Protein AF-A0A538TZ74-F1 (afdb_monomer_lite)

pLDDT: mean 84.63, std 17.2, range [42.12, 98.38]

Structure (mmCIF, N/CA/C/O backbone):
data_AF-A0A538TZ74-F1
#
_entry.id   AF-A0A538TZ74-F1
#
loop_
_atom_site.group_PDB
_atom_site.id
_atom_site.type_symbol
_atom_site.label_atom_id
_atom_site.label_alt_id
_atom_site.label_comp_id
_atom_site.label_asym_id
_atom_site.label_entity_id
_atom_site.label_seq_id
_atom_site.pdbx_PDB_ins_code
_atom_site.Cartn_x
_atom_site.Cartn_y
_atom_site.Cartn_z
_atom_site.occupancy
_atom_site.B_iso_or_equiv
_atom_site.auth_seq_id
_atom_site.auth_comp_id
_atom_site.auth_asym_id
_atom_site.auth_atom_id
_atom_site.pdbx_PDB_model_num
ATOM 1 N N . LEU A 1 1 ? -1.888 11.059 2.789 1.00 86.75 1 LEU A N 1
ATOM 2 C CA . LEU A 1 1 ? -0.869 10.664 3.789 1.00 86.75 1 LEU A CA 1
ATOM 3 C C . 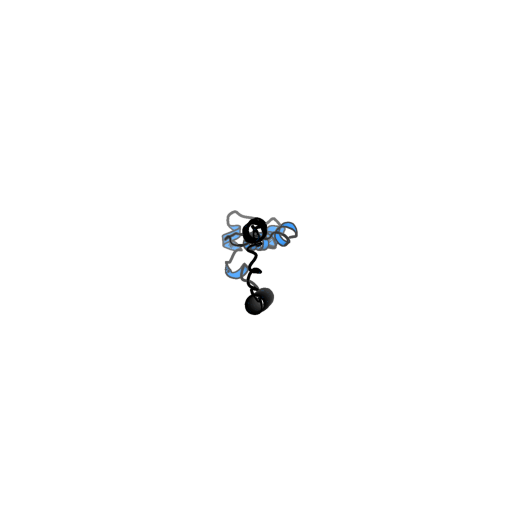LEU A 1 1 ? 0.509 11.032 3.252 1.00 86.75 1 LEU A C 1
ATOM 5 O O . LEU A 1 1 ? 1.261 10.167 2.824 1.00 86.75 1 LEU A O 1
ATOM 9 N N . ARG A 1 2 ? 0.843 12.328 3.267 1.00 92.50 2 ARG A N 1
ATOM 10 C CA . ARG A 1 2 ? 1.890 12.898 2.405 1.00 92.50 2 ARG A CA 1
ATOM 11 C C . ARG A 1 2 ? 3.243 12.180 2.461 1.00 92.50 2 ARG A C 1
ATOM 13 O O . ARG A 1 2 ? 3.799 11.873 1.420 1.00 92.50 2 ARG A O 1
ATOM 20 N N . ALA A 1 3 ? 3.735 11.864 3.659 1.00 95.31 3 ALA A N 1
ATOM 21 C CA . ALA A 1 3 ? 5.030 11.200 3.814 1.00 95.31 3 ALA A CA 1
ATOM 22 C C . ALA A 1 3 ? 5.075 9.812 3.157 1.00 95.31 3 ALA A C 1
ATOM 24 O O . ALA A 1 3 ? 6.061 9.484 2.513 1.00 95.31 3 ALA A O 1
ATOM 25 N N . LEU A 1 4 ? 4.007 9.015 3.289 1.00 94.75 4 LEU A N 1
ATOM 26 C CA . LEU A 1 4 ? 3.908 7.733 2.588 1.00 94.75 4 LEU A CA 1
ATOM 27 C C . LEU A 1 4 ? 3.622 7.929 1.102 1.00 94.75 4 LEU A C 1
ATOM 29 O O . LEU A 1 4 ? 4.002 7.075 0.306 1.00 94.75 4 LEU A O 1
ATOM 33 N N . ASP A 1 5 ? 2.956 9.030 0.741 1.00 92.06 5 ASP A N 1
ATOM 34 C CA . ASP A 1 5 ? 2.623 9.340 -0.644 1.00 92.06 5 ASP A CA 1
ATOM 35 C C . ASP A 1 5 ? 3.836 9.701 -1.494 1.00 92.06 5 ASP A C 1
ATOM 37 O O . ASP A 1 5 ? 3.899 9.313 -2.658 1.00 92.06 5 ASP A O 1
ATOM 41 N N . GLU A 1 6 ? 4.814 10.358 -0.883 1.00 94.25 6 GLU A N 1
ATOM 42 C CA . GLU A 1 6 ? 6.073 10.769 -1.503 1.00 94.25 6 GLU A CA 1
ATOM 43 C C . GLU A 1 6 ? 7.191 9.721 -1.338 1.00 94.25 6 GLU A C 1
ATOM 45 O O . GLU A 1 6 ? 8.277 9.885 -1.892 1.00 94.25 6 GLU A O 1
ATOM 50 N N . TYR A 1 7 ? 6.951 8.639 -0.586 1.00 94.81 7 TYR A N 1
ATOM 51 C CA . TYR A 1 7 ? 7.952 7.600 -0.355 1.00 94.81 7 TYR A CA 1
ATOM 52 C C . TYR A 1 7 ? 8.047 6.648 -1.554 1.00 94.81 7 TYR A C 1
ATOM 54 O O . TYR A 1 7 ? 7.076 5.970 -1.893 1.00 94.81 7 TYR A O 1
ATOM 62 N N . VAL A 1 8 ? 9.230 6.565 -2.169 1.00 92.38 8 VAL A N 1
ATOM 63 C CA . VAL A 1 8 ? 9.497 5.704 -3.331 1.00 92.38 8 VAL A CA 1
ATOM 64 C C . VAL A 1 8 ? 10.474 4.597 -2.939 1.00 92.38 8 VAL A C 1
ATOM 66 O O . VAL A 1 8 ? 11.586 4.866 -2.490 1.00 92.38 8 VAL A O 1
ATOM 69 N N . LEU A 1 9 ? 10.047 3.345 -3.114 1.00 92.62 9 LEU A N 1
ATOM 70 C CA . LEU A 1 9 ? 10.867 2.146 -2.946 1.00 92.62 9 LEU A CA 1
ATOM 71 C C . LEU A 1 9 ? 10.813 1.320 -4.226 1.00 92.62 9 LEU A C 1
ATOM 73 O O . LEU A 1 9 ? 9.732 0.955 -4.684 1.00 92.62 9 LEU A O 1
ATOM 77 N N . GLU A 1 10 ? 11.980 0.980 -4.761 1.00 90.69 10 GLU A N 1
ATOM 78 C CA . GLU A 1 10 ? 12.123 0.214 -5.998 1.00 90.69 10 GLU A CA 1
ATOM 79 C C . GLU A 1 10 ? 12.896 -1.084 -5.744 1.00 90.69 10 GLU A C 1
ATOM 81 O O . GLU A 1 10 ? 13.790 -1.142 -4.900 1.00 90.69 10 GLU A O 1
ATOM 86 N N . GLY A 1 11 ? 12.550 -2.149 -6.473 1.00 89.75 11 GLY A N 1
ATOM 87 C CA . GLY A 1 11 ? 13.311 -3.405 -6.501 1.00 89.75 11 GLY A CA 1
ATOM 88 C C . GLY A 1 11 ? 13.234 -4.287 -5.248 1.00 89.75 11 GLY A C 1
ATOM 89 O O . GLY A 1 11 ? 13.715 -5.417 -5.282 1.00 89.75 11 GLY A O 1
ATOM 90 N N . VAL A 1 12 ? 12.612 -3.821 -4.162 1.00 93.44 12 VAL A N 1
ATOM 91 C CA . VAL A 1 12 ? 12.471 -4.578 -2.910 1.00 93.44 12 VAL A CA 1
ATOM 92 C C . VAL A 1 12 ? 11.010 -4.774 -2.529 1.00 93.44 12 VAL A C 1
ATOM 94 O O . VAL A 1 12 ? 10.203 -3.841 -2.574 1.00 93.44 12 VAL A O 1
ATOM 97 N N . HIS A 1 13 ? 10.676 -5.994 -2.103 1.00 92.81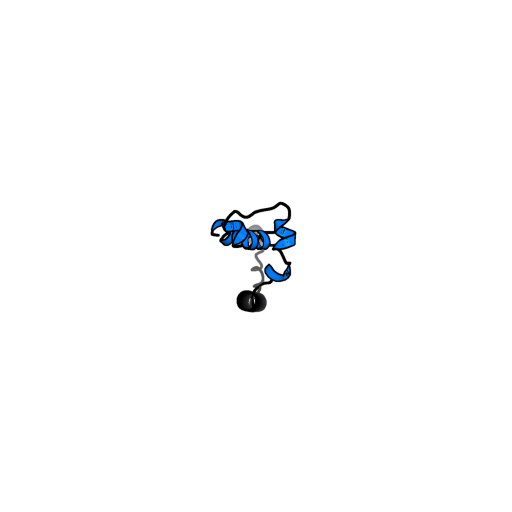 13 HIS A N 1
ATOM 98 C CA . HIS A 1 13 ? 9.386 -6.261 -1.480 1.00 92.81 13 HIS A CA 1
ATOM 99 C C . HIS A 1 13 ? 9.272 -5.458 -0.180 1.00 92.81 13 HIS A C 1
ATOM 101 O O . HIS A 1 13 ? 10.182 -5.470 0.648 1.00 92.81 13 HIS A O 1
ATOM 107 N N . ASN A 1 14 ? 8.165 -4.739 -0.017 1.00 94.56 14 ASN A N 1
ATOM 108 C CA . ASN A 1 14 ? 7.938 -3.858 1.119 1.00 94.56 14 ASN A CA 1
ATOM 109 C C . ASN A 1 14 ? 6.439 -3.754 1.441 1.00 94.56 14 ASN A C 1
ATOM 111 O O . ASN A 1 14 ? 5.587 -4.209 0.680 1.00 94.56 14 ASN A O 1
ATOM 115 N N . ASN A 1 15 ? 6.124 -3.143 2.581 1.00 95.19 15 ASN A N 1
ATOM 116 C CA . ASN A 1 15 ? 4.775 -3.030 3.132 1.00 95.19 15 ASN A CA 1
ATOM 117 C C . ASN A 1 15 ? 4.171 -1.617 2.987 1.00 95.19 15 ASN A C 1
ATOM 119 O O . ASN A 1 15 ? 3.228 -1.271 3.701 1.00 95.19 15 ASN A O 1
ATOM 123 N N . LEU A 1 16 ? 4.685 -0.785 2.076 1.00 95.06 16 LEU A N 1
ATOM 124 C CA . LEU A 1 16 ? 4.240 0.603 1.932 1.00 95.06 16 LEU A CA 1
ATOM 125 C C . LEU A 1 16 ? 2.743 0.701 1.594 1.00 95.06 16 LEU A C 1
ATOM 127 O O . LEU A 1 16 ? 2.027 1.506 2.190 1.00 95.06 16 LEU A O 1
ATOM 131 N N . ALA A 1 17 ? 2.255 -0.156 0.691 1.00 93.62 17 ALA A N 1
ATOM 132 C CA . ALA A 1 17 ? 0.835 -0.227 0.338 1.00 93.62 17 ALA A CA 1
ATOM 133 C C . ALA A 1 17 ? -0.042 -0.567 1.555 1.00 93.62 17 ALA A C 1
ATOM 135 O O . ALA A 1 17 ? -1.068 0.073 1.781 1.00 93.62 17 ALA A O 1
ATOM 136 N N . PHE A 1 18 ? 0.407 -1.509 2.392 1.00 96.56 18 PHE A N 1
ATOM 137 C CA . PHE A 1 18 ? -0.278 -1.869 3.632 1.00 96.56 18 PHE A CA 1
ATOM 138 C C . PHE A 1 18 ? -0.350 -0.690 4.609 1.00 96.56 18 PHE A C 1
ATOM 140 O O . PHE A 1 18 ? -1.412 -0.412 5.158 1.00 96.56 18 PHE A O 1
ATOM 147 N N . HIS A 1 19 ? 0.747 0.045 4.805 1.00 96.56 19 HIS A N 1
ATOM 148 C CA . HIS A 1 19 ? 0.744 1.208 5.693 1.00 96.56 19 HIS A CA 1
ATOM 149 C C . HIS A 1 19 ? -0.169 2.332 5.195 1.00 96.56 19 HIS A C 1
ATOM 151 O O . HIS A 1 19 ? -0.829 2.983 6.005 1.00 96.56 19 HIS A O 1
ATOM 157 N N . ARG A 1 20 ? -0.259 2.540 3.877 1.00 95.50 20 ARG A N 1
ATOM 158 C CA . ARG A 1 20 ? -1.195 3.508 3.285 1.00 95.50 20 ARG A CA 1
ATOM 159 C C . ARG A 1 20 ? -2.642 3.090 3.511 1.00 95.50 20 ARG A C 1
ATOM 161 O O . ARG A 1 20 ? -3.433 3.920 3.948 1.00 95.50 20 ARG A O 1
ATOM 168 N N . TRP A 1 21 ? -2.958 1.814 3.289 1.00 96.31 21 TRP A N 1
ATOM 169 C CA . TRP A 1 21 ? -4.272 1.252 3.597 1.00 96.31 21 TRP A CA 1
ATOM 170 C C . TRP A 1 21 ? -4.627 1.427 5.081 1.00 96.31 21 TRP A C 1
ATOM 172 O O . TRP A 1 21 ? -5.680 1.973 5.401 1.00 96.31 21 TRP A O 1
ATOM 182 N N . LEU A 1 22 ? -3.721 1.045 5.986 1.00 96.88 22 LEU A N 1
ATOM 183 C CA . LEU A 1 22 ? -3.946 1.083 7.431 1.00 96.88 22 LEU A CA 1
ATOM 184 C C . LEU A 1 22 ? -4.244 2.503 7.922 1.00 96.88 22 LEU A C 1
ATOM 186 O O . LEU A 1 22 ? -5.235 2.725 8.610 1.00 96.88 22 LEU A O 1
ATOM 190 N N . LEU A 1 23 ? -3.409 3.471 7.537 1.00 96.31 23 LEU A N 1
ATOM 191 C CA . LEU A 1 23 ? -3.560 4.865 7.955 1.00 96.31 23 LEU A CA 1
ATOM 192 C C . LEU A 1 23 ? -4.749 5.574 7.284 1.00 96.31 23 LEU A C 1
ATOM 194 O O . LEU A 1 23 ? -5.170 6.624 7.764 1.00 96.31 23 LEU A O 1
ATOM 198 N N . ALA A 1 24 ? -5.277 5.033 6.182 1.00 95.50 24 ALA A N 1
ATOM 199 C CA . ALA A 1 24 ? -6.496 5.519 5.539 1.00 95.50 24 ALA A CA 1
ATOM 200 C C . ALA A 1 24 ? -7.771 4.847 6.084 1.00 95.50 24 ALA A C 1
ATOM 202 O O . ALA A 1 24 ? -8.873 5.327 5.816 1.00 95.50 24 ALA A O 1
ATOM 203 N N . HIS A 1 25 ? -7.650 3.751 6.842 1.00 97.06 25 HIS A N 1
ATOM 204 C CA . HIS A 1 25 ? -8.800 2.987 7.313 1.00 97.06 25 HIS A CA 1
ATOM 205 C C . HIS A 1 25 ? -9.621 3.783 8.351 1.00 97.06 25 HIS A C 1
ATOM 207 O O . HIS A 1 25 ? -9.055 4.231 9.353 1.00 97.06 25 HIS A O 1
ATOM 213 N N . PRO A 1 26 ? -10.956 3.916 8.199 1.00 97.06 26 PRO A N 1
ATOM 214 C CA . PRO A 1 26 ? -11.777 4.768 9.069 1.00 97.06 26 PRO A CA 1
ATOM 215 C C . PRO A 1 26 ? -11.680 4.435 10.564 1.00 97.06 26 PRO A C 1
ATOM 217 O O . PRO A 1 26 ? -11.519 5.332 11.388 1.00 97.06 26 PRO A O 1
ATOM 220 N N . GLU A 1 27 ? -11.720 3.146 10.919 1.00 97.75 27 GLU A N 1
ATOM 221 C CA . GLU A 1 27 ? -11.582 2.695 12.315 1.00 97.75 27 GLU A CA 1
ATOM 222 C C . GLU A 1 27 ? -10.202 3.025 12.899 1.00 97.75 27 GLU A C 1
ATOM 224 O O . GLU A 1 27 ? -10.090 3.363 14.078 1.00 97.75 27 GLU A O 1
ATOM 229 N N . PHE A 1 28 ? -9.160 2.993 12.061 1.00 97.12 28 PHE A N 1
ATOM 2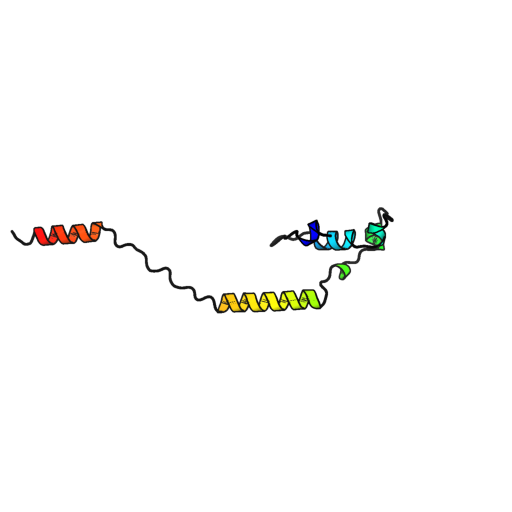30 C CA . PHE A 1 28 ? -7.802 3.317 12.478 1.00 97.12 28 PHE A CA 1
ATOM 231 C C . PHE A 1 28 ? -7.662 4.815 12.753 1.00 97.12 28 PHE A C 1
ATOM 233 O O . PHE A 1 28 ? -7.161 5.210 13.803 1.00 97.12 28 PHE A O 1
ATOM 240 N N . VAL A 1 29 ? -8.183 5.652 11.849 1.00 97.25 29 VAL A N 1
ATOM 241 C CA . VAL A 1 29 ? -8.222 7.116 12.008 1.00 97.25 29 VAL A CA 1
ATOM 242 C C . VAL A 1 29 ? -9.029 7.518 13.243 1.00 97.25 29 VAL A C 1
ATOM 244 O O . VAL A 1 29 ? -8.655 8.448 13.952 1.00 97.25 29 VAL A O 1
ATOM 247 N N . ALA A 1 30 ? -10.111 6.797 13.534 1.00 97.75 30 ALA A N 1
ATOM 248 C CA . ALA A 1 30 ? -10.933 7.037 14.712 1.00 97.75 30 ALA A CA 1
ATOM 249 C C . ALA A 1 30 ? -10.335 6.489 16.024 1.00 97.75 30 ALA A C 1
ATOM 251 O O . ALA A 1 30 ? -10.956 6.643 17.075 1.00 97.75 30 ALA A O 1
ATOM 252 N N . GLY A 1 31 ? -9.168 5.833 15.980 1.00 96.88 31 GLY A N 1
ATOM 253 C CA . GLY A 1 31 ? -8.508 5.251 17.151 1.00 96.88 31 GLY A CA 1
ATOM 254 C C . GLY A 1 31 ? -9.217 4.026 17.739 1.00 96.88 31 GLY A C 1
ATOM 255 O O . GLY A 1 31 ? -8.906 3.616 18.857 1.00 96.88 31 GLY A O 1
ATOM 256 N N . ARG A 1 32 ? -10.161 3.420 17.010 1.00 97.38 32 ARG A N 1
ATOM 257 C CA . ARG A 1 32 ? -10.878 2.208 17.429 1.00 97.38 32 ARG A CA 1
ATOM 258 C C . ARG A 1 32 ? -10.056 0.979 17.062 1.00 97.38 32 ARG A C 1
ATOM 260 O O . ARG A 1 32 ? -10.270 0.340 16.037 1.00 97.38 32 ARG A O 1
ATOM 267 N N . LEU A 1 33 ? -9.063 0.694 17.898 1.00 96.06 33 LEU A N 1
ATOM 268 C CA . LEU A 1 33 ? -8.070 -0.348 17.657 1.00 96.06 33 LEU A CA 1
ATOM 269 C C . LEU A 1 33 ? -8.214 -1.507 18.644 1.00 96.06 33 LEU A C 1
ATOM 271 O O . LEU A 1 33 ? -8.528 -1.320 19.818 1.00 96.06 33 LEU A O 1
ATOM 275 N N . SER A 1 34 ? -7.915 -2.710 18.162 1.00 96.81 34 SER A N 1
ATOM 276 C CA . SER A 1 34 ? -7.784 -3.925 18.964 1.00 96.81 34 SER A CA 1
ATOM 277 C C . SER A 1 34 ? -6.558 -4.716 18.501 1.00 96.81 34 SER A C 1
ATOM 279 O O . SER A 1 34 ? -6.019 -4.476 17.419 1.00 96.81 34 SER A O 1
ATOM 281 N N . THR A 1 35 ? -6.123 -5.704 19.283 1.00 96.56 35 THR A N 1
ATOM 282 C CA . THR A 1 35 ? -5.061 -6.633 18.853 1.00 96.56 35 THR A CA 1
ATOM 283 C C . THR A 1 35 ? -5.491 -7.544 17.700 1.00 96.56 35 THR A C 1
ATOM 285 O O . THR A 1 35 ? -4.638 -8.143 17.055 1.00 96.56 35 THR A O 1
ATOM 288 N N . ARG A 1 36 ? -6.798 -7.622 17.422 1.00 97.44 36 ARG A N 1
ATOM 289 C CA . ARG A 1 36 ? -7.405 -8.388 16.325 1.00 97.44 36 ARG A CA 1
ATOM 290 C C . ARG A 1 36 ? -7.783 -7.523 15.125 1.00 97.44 36 ARG A C 1
ATOM 292 O O . ARG A 1 36 ? -8.369 -8.025 14.177 1.00 97.44 36 ARG A O 1
ATOM 299 N N . PHE A 1 37 ? -7.431 -6.236 15.138 1.00 97.69 37 PHE A N 1
ATOM 300 C CA . PHE A 1 37 ? -7.851 -5.269 14.122 1.00 97.69 37 PHE A CA 1
ATOM 301 C C . PHE A 1 37 ? -7.625 -5.766 12.687 1.00 97.69 37 PHE A C 1
ATOM 303 O O . PHE A 1 37 ? -8.473 -5.584 11.819 1.00 97.69 37 PHE A O 1
ATOM 310 N N . LEU A 1 38 ? -6.490 -6.419 12.430 1.00 96.88 38 LEU A N 1
ATOM 311 C CA . LEU A 1 38 ? -6.194 -6.955 11.104 1.00 96.88 38 LEU A CA 1
ATOM 312 C C . LEU A 1 38 ? -7.091 -8.143 10.737 1.00 96.88 38 LEU A C 1
ATOM 314 O O . LEU A 1 38 ? -7.548 -8.204 9.603 1.00 96.88 38 LEU A O 1
ATOM 318 N N . ASP A 1 39 ? -7.406 -9.036 11.673 1.00 97.25 39 ASP A N 1
ATOM 319 C CA . ASP A 1 39 ? -8.308 -10.168 11.415 1.00 97.25 39 ASP A CA 1
ATOM 320 C C . ASP A 1 39 ? -9.710 -9.683 11.008 1.00 97.25 39 ASP A C 1
ATOM 322 O O . ASP A 1 39 ? -10.353 -10.248 10.113 1.00 97.25 39 ASP A O 1
ATOM 326 N N . ASP A 1 40 ? -10.156 -8.604 11.653 1.00 96.94 40 ASP A N 1
ATOM 327 C CA . ASP A 1 40 ? -11.502 -8.058 11.516 1.00 96.94 40 ASP A CA 1
ATOM 328 C C . ASP A 1 40 ? -11.642 -7.147 10.280 1.00 96.94 40 ASP A C 1
ATOM 330 O O . ASP A 1 40 ? -12.700 -7.125 9.647 1.00 96.94 40 ASP A O 1
ATOM 334 N N . HIS A 1 41 ? -10.582 -6.421 9.898 1.00 97.12 41 HIS A N 1
ATOM 335 C CA . HIS A 1 41 ? -10.659 -5.356 8.887 1.00 97.12 41 HIS A CA 1
ATOM 336 C C . HIS A 1 41 ? -9.774 -5.555 7.654 1.00 97.12 41 HIS A C 1
ATOM 338 O O . HIS A 1 41 ? -10.052 -4.960 6.612 1.00 97.12 41 HIS A O 1
ATOM 344 N N . PHE A 1 42 ? -8.712 -6.359 7.728 1.00 97.56 42 PHE A N 1
ATOM 345 C CA . PHE A 1 42 ? -7.777 -6.509 6.616 1.00 97.56 42 PHE A CA 1
ATOM 346 C C . PHE A 1 42 ? -8.150 -7.681 5.710 1.00 97.56 42 PHE A C 1
ATOM 348 O O . PHE A 1 42 ? -8.416 -8.798 6.156 1.00 97.56 42 PHE A O 1
ATOM 355 N N . ARG A 1 43 ? -8.119 -7.421 4.403 1.00 96.81 43 ARG A N 1
ATOM 356 C CA . ARG A 1 43 ? -8.221 -8.426 3.346 1.00 96.81 43 ARG A CA 1
ATOM 357 C C . ARG A 1 43 ? -7.167 -8.111 2.281 1.00 96.81 43 ARG A C 1
ATOM 359 O O . ARG A 1 43 ? -7.048 -6.936 1.927 1.00 96.81 43 ARG A O 1
ATOM 366 N N . PRO A 1 44 ? -6.391 -9.092 1.780 1.00 94.06 44 PRO A N 1
ATOM 367 C CA . PRO A 1 44 ? -5.328 -8.839 0.801 1.00 94.06 44 PRO A CA 1
ATOM 368 C C . PRO A 1 44 ? -5.796 -8.083 -0.449 1.00 94.06 44 PRO A C 1
ATOM 370 O O . PRO A 1 44 ? -5.051 -7.281 -1.006 1.00 94.06 44 PRO A O 1
ATOM 373 N N . GLU A 1 45 ? -7.048 -8.286 -0.852 1.00 94.94 45 GLU A N 1
ATOM 374 C CA . GLU A 1 45 ? -7.691 -7.638 -1.995 1.00 94.94 45 GLU A CA 1
ATOM 375 C C . GLU A 1 45 ? -7.774 -6.115 -1.833 1.00 94.94 45 GLU A C 1
ATOM 377 O O . GLU A 1 45 ? -7.788 -5.396 -2.826 1.00 94.94 45 GLU A O 1
ATOM 382 N N . ALA A 1 46 ? -7.761 -5.603 -0.597 1.00 93.31 46 ALA A N 1
ATOM 383 C CA . ALA A 1 46 ? -7.756 -4.168 -0.325 1.00 93.31 46 ALA A CA 1
ATOM 384 C C . ALA A 1 46 ? -6.456 -3.469 -0.763 1.00 93.31 46 ALA A C 1
ATOM 386 O O . ALA A 1 46 ? -6.416 -2.243 -0.824 1.00 93.31 46 ALA A O 1
ATOM 387 N N . LEU A 1 47 ? -5.393 -4.232 -1.043 1.00 94.31 47 LEU A N 1
ATOM 388 C CA . LEU A 1 47 ? -4.126 -3.715 -1.566 1.00 94.31 47 LEU A CA 1
ATOM 389 C C . LEU A 1 47 ? -4.019 -3.841 -3.089 1.00 94.31 47 LEU A C 1
ATOM 391 O O . LEU A 1 47 ? -2.998 -3.445 -3.656 1.00 94.31 47 LEU A O 1
ATOM 395 N N . ALA A 1 48 ? -5.025 -4.416 -3.754 1.00 92.38 48 ALA A N 1
ATOM 396 C CA . ALA A 1 48 ? -5.020 -4.521 -5.201 1.00 92.38 48 ALA A CA 1
ATOM 397 C C . ALA A 1 48 ? -5.075 -3.115 -5.825 1.00 92.38 48 ALA A C 1
ATOM 399 O O . ALA A 1 48 ? -5.840 -2.268 -5.355 1.00 92.38 48 ALA A O 1
ATOM 400 N N . PRO A 1 49 ? -4.283 -2.848 -6.877 1.00 90.94 49 PRO A N 1
ATOM 401 C CA . PRO A 1 49 ? -4.404 -1.601 -7.610 1.00 90.94 49 PRO A CA 1
ATOM 402 C C . PRO A 1 49 ? -5.797 -1.518 -8.232 1.00 90.94 49 PRO A C 1
ATOM 404 O O . PRO A 1 49 ? -6.327 -2.507 -8.745 1.00 90.94 49 PRO A O 1
ATOM 407 N N . ASP A 1 50 ? -6.381 -0.325 -8.217 1.00 92.50 50 ASP A N 1
ATOM 408 C CA . ASP A 1 50 ? -7.606 -0.084 -8.962 1.00 92.50 50 ASP A CA 1
ATOM 409 C C . ASP A 1 50 ? -7.348 -0.105 -10.484 1.00 92.50 50 ASP A C 1
ATOM 411 O O . ASP A 1 50 ? -6.214 -0.219 -10.976 1.00 92.50 50 ASP A O 1
ATOM 415 N N . ALA A 1 51 ? -8.435 -0.035 -11.253 1.00 94.94 51 ALA A N 1
ATOM 416 C CA . ALA A 1 51 ? -8.372 -0.087 -12.708 1.00 94.94 51 ALA A CA 1
ATOM 417 C C . ALA A 1 51 ? -7.585 1.091 -13.309 1.00 94.94 51 ALA A C 1
ATOM 419 O O . ALA A 1 51 ? -6.933 0.926 -14.344 1.00 94.94 51 ALA A O 1
ATOM 42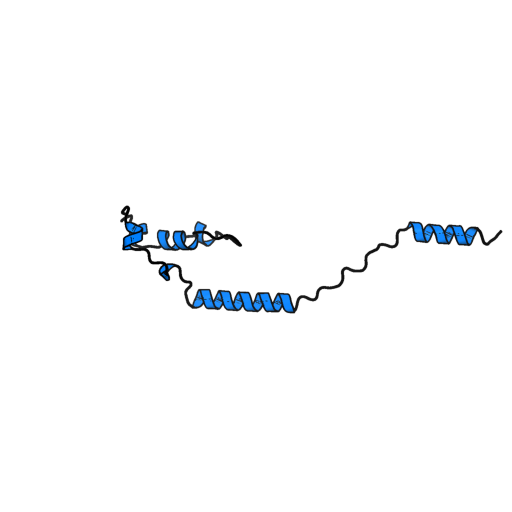0 N N . GLU A 1 52 ? -7.617 2.262 -12.673 1.00 95.81 52 GLU A N 1
ATOM 421 C CA . GLU A 1 52 ? -6.924 3.456 -13.150 1.00 95.81 52 GLU A CA 1
ATOM 422 C C . GLU A 1 52 ? -5.419 3.335 -12.913 1.00 95.81 52 GLU A C 1
ATOM 424 O O . GLU A 1 52 ? -4.644 3.435 -13.863 1.00 95.81 52 GLU A O 1
ATOM 429 N N . ALA A 1 53 ? -5.001 3.012 -11.689 1.00 91.69 53 ALA A N 1
ATOM 430 C CA . ALA A 1 53 ? -3.611 2.755 -11.332 1.00 91.69 53 ALA A CA 1
ATOM 431 C C . ALA A 1 53 ? -3.005 1.657 -12.217 1.00 91.69 53 ALA A C 1
ATOM 433 O O . ALA A 1 53 ? -1.886 1.798 -12.715 1.00 91.69 53 ALA A O 1
ATOM 434 N N . THR A 1 54 ? -3.773 0.598 -12.484 1.00 95.62 54 THR A N 1
ATOM 435 C CA . THR A 1 54 ? -3.372 -0.469 -13.409 1.00 95.62 54 THR A CA 1
ATOM 436 C C . THR A 1 54 ? -3.197 0.060 -14.833 1.00 95.62 54 THR A C 1
ATOM 438 O O . THR A 1 54 ? -2.181 -0.210 -15.474 1.00 95.62 54 THR A O 1
ATOM 441 N N . SER A 1 55 ? -4.143 0.857 -15.331 1.00 97.25 55 SER A N 1
ATOM 442 C CA . SER A 1 55 ? -4.071 1.449 -16.673 1.00 97.25 55 SER A CA 1
ATOM 443 C C . SER A 1 55 ? -2.873 2.390 -16.825 1.00 97.25 55 SER A C 1
ATOM 445 O O . SER A 1 55 ? -2.154 2.318 -17.822 1.00 97.25 55 SER A O 1
ATOM 447 N N . VAL A 1 56 ? -2.609 3.232 -15.823 1.00 96.94 56 VAL A N 1
ATOM 448 C CA . VAL A 1 56 ? -1.454 4.141 -15.790 1.00 96.94 56 VAL A CA 1
ATOM 449 C C . VAL A 1 56 ? -0.147 3.355 -15.793 1.00 96.94 56 VAL A C 1
ATOM 451 O O . VAL A 1 56 ? 0.744 3.665 -16.583 1.00 96.94 56 VAL A O 1
ATOM 454 N N . ALA A 1 57 ? -0.037 2.308 -14.971 1.00 94.25 57 ALA A N 1
ATOM 455 C CA . ALA A 1 57 ? 1.144 1.450 -14.940 1.00 94.25 57 ALA A CA 1
ATOM 456 C C . ALA A 1 57 ? 1.389 0.762 -16.295 1.00 94.25 57 ALA A C 1
ATOM 458 O O . ALA A 1 57 ? 2.521 0.739 -16.778 1.00 94.25 57 ALA A O 1
ATOM 459 N N . LEU A 1 58 ? 0.334 0.257 -16.944 1.00 97.88 58 LEU A N 1
ATOM 460 C CA . LEU A 1 58 ? 0.421 -0.361 -18.270 1.00 97.88 58 LEU A CA 1
ATOM 461 C C . LEU A 1 58 ? 0.872 0.635 -19.345 1.00 97.88 58 LEU A C 1
ATOM 463 O O . LEU A 1 58 ? 1.747 0.315 -20.151 1.00 97.88 58 LEU A O 1
ATOM 467 N N . LEU A 1 59 ? 0.314 1.848 -19.349 1.00 98.38 59 LEU A N 1
ATOM 468 C CA . LEU A 1 59 ? 0.718 2.909 -20.274 1.00 98.38 59 LEU A CA 1
ATOM 469 C C . LEU A 1 59 ? 2.177 3.323 -20.053 1.00 98.38 59 LEU A C 1
ATOM 471 O O . LEU A 1 59 ? 2.937 3.406 -21.018 1.00 98.38 59 LEU A O 1
ATOM 475 N N . ALA A 1 60 ? 2.589 3.531 -18.800 1.00 97.00 60 ALA A N 1
ATOM 476 C CA . ALA A 1 60 ? 3.966 3.868 -18.452 1.00 97.00 60 ALA A CA 1
ATOM 477 C C . ALA A 1 60 ? 4.947 2.773 -18.903 1.00 97.00 60 ALA A C 1
ATOM 479 O O . ALA A 1 60 ? 5.954 3.075 -19.544 1.00 97.00 60 ALA A O 1
ATOM 480 N N . ALA A 1 61 ? 4.620 1.500 -18.659 1.00 96.69 61 ALA A N 1
ATOM 481 C CA . ALA A 1 61 ? 5.425 0.367 -19.106 1.00 96.69 61 ALA A CA 1
ATOM 482 C C . ALA A 1 61 ? 5.528 0.292 -20.640 1.00 96.69 61 ALA A C 1
ATOM 484 O O . ALA A 1 61 ? 6.611 0.060 -21.180 1.00 96.69 61 ALA A O 1
ATOM 485 N N . ALA A 1 62 ? 4.426 0.525 -21.359 1.00 97.88 62 ALA A N 1
ATOM 486 C CA . ALA A 1 62 ? 4.416 0.532 -22.821 1.00 97.88 62 ALA A CA 1
ATOM 487 C C . ALA A 1 62 ? 5.270 1.670 -23.408 1.00 97.88 62 ALA A C 1
ATOM 489 O O . ALA A 1 62 ? 5.994 1.456 -24.385 1.00 97.88 62 ALA A O 1
ATOM 490 N N . LEU A 1 63 ? 5.215 2.866 -22.811 1.00 98.00 63 LEU A N 1
ATOM 491 C CA . LEU A 1 63 ? 6.051 4.004 -23.198 1.00 98.00 63 LEU A CA 1
ATOM 492 C C . LEU A 1 63 ? 7.531 3.724 -22.932 1.00 98.00 63 LEU A C 1
ATOM 494 O O . LEU A 1 63 ? 8.340 3.891 -23.842 1.00 98.00 63 LEU A O 1
ATOM 498 N N . HIS A 1 64 ? 7.864 3.210 -21.747 1.00 95.62 64 HIS A N 1
ATOM 499 C CA . HIS A 1 64 ? 9.231 2.836 -21.388 1.00 95.62 64 HIS A CA 1
ATOM 500 C C . HIS A 1 64 ? 9.812 1.798 -22.361 1.00 95.62 64 HIS A C 1
ATOM 502 O O . HIS A 1 64 ? 10.877 2.001 -22.941 1.00 95.62 64 HIS A O 1
ATOM 508 N N . ALA A 1 65 ? 9.055 0.737 -22.662 1.00 95.81 65 ALA A N 1
ATOM 509 C CA . ALA A 1 65 ? 9.468 -0.286 -23.622 1.00 95.81 65 ALA A CA 1
ATOM 510 C C . ALA A 1 65 ? 9.639 0.263 -25.052 1.00 95.81 65 ALA A C 1
ATOM 512 O O . ALA A 1 65 ? 10.490 -0.207 -25.815 1.00 95.81 65 ALA A O 1
ATOM 513 N N . ARG A 1 66 ? 8.823 1.250 -25.449 1.00 96.31 66 ARG A N 1
ATOM 514 C CA . ARG A 1 66 ? 8.968 1.939 -26.738 1.00 96.31 66 ARG A CA 1
ATOM 515 C C . ARG A 1 66 ? 10.240 2.780 -26.772 1.00 96.31 66 ARG A C 1
ATOM 517 O O . ARG A 1 66 ? 10.944 2.736 -27.778 1.00 96.31 66 ARG A O 1
ATOM 524 N N . GLU A 1 67 ? 10.521 3.541 -25.722 1.00 95.62 67 GLU A N 1
ATOM 525 C CA . GLU A 1 67 ? 11.729 4.364 -25.614 1.00 95.62 67 GLU A CA 1
ATOM 526 C C . GLU A 1 67 ? 12.992 3.509 -25.675 1.00 95.62 67 GLU A C 1
ATOM 528 O O . GLU A 1 67 ? 13.883 3.803 -26.472 1.00 95.62 67 GLU A O 1
ATOM 533 N N . ASP A 1 68 ? 13.025 2.396 -24.944 1.00 93.19 68 ASP A N 1
ATOM 534 C CA . ASP A 1 68 ? 14.140 1.450 -24.979 1.00 93.19 68 ASP A CA 1
ATOM 535 C C . ASP A 1 68 ? 14.339 0.827 -26.364 1.00 93.19 68 ASP A C 1
ATOM 537 O O . ASP A 1 68 ? 15.472 0.664 -26.814 1.00 93.19 68 ASP A O 1
ATOM 541 N N . ARG A 1 69 ? 13.256 0.534 -27.097 1.00 92.31 69 ARG A N 1
ATOM 542 C CA . ARG A 1 69 ? 13.345 0.019 -28.474 1.00 92.31 69 ARG A CA 1
ATOM 543 C C . ARG A 1 69 ? 13.881 1.057 -29.457 1.00 92.31 69 ARG A C 1
ATOM 545 O O . ARG A 1 69 ? 14.616 0.711 -30.377 1.00 92.31 69 ARG A O 1
ATOM 552 N N . LEU A 1 70 ? 13.476 2.315 -29.298 1.00 90.62 70 LEU A N 1
ATOM 553 C CA . LEU A 1 70 ? 13.938 3.427 -30.132 1.00 90.62 70 LEU A CA 1
ATOM 554 C C . LEU A 1 70 ? 15.337 3.909 -29.739 1.00 90.62 70 LEU A C 1
ATOM 556 O O . LEU A 1 70 ? 15.922 4.732 -30.446 1.00 90.62 70 LEU A O 1
ATOM 560 N N . ARG A 1 71 ? 15.885 3.405 -28.631 1.00 88.94 71 ARG A N 1
ATOM 561 C CA . ARG A 1 71 ? 17.207 3.758 -28.136 1.00 88.94 71 ARG A CA 1
ATOM 562 C C . ARG A 1 71 ? 18.280 3.259 -29.102 1.00 88.94 71 ARG A C 1
ATOM 564 O O . ARG A 1 71 ? 18.770 2.135 -29.020 1.00 88.94 71 ARG A O 1
ATOM 571 N N . VAL A 1 72 ? 18.679 4.130 -30.025 1.00 81.06 72 VAL A N 1
ATOM 572 C CA . VAL A 1 72 ? 19.839 3.895 -30.885 1.00 81.06 72 VAL A CA 1
ATOM 573 C C . VAL A 1 72 ? 21.086 3.954 -30.013 1.00 81.06 72 VAL A C 1
ATOM 575 O O . VAL A 1 72 ? 21.486 5.015 -29.531 1.00 81.06 72 VAL A O 1
ATOM 578 N N . THR A 1 73 ? 21.718 2.800 -29.816 1.00 73.38 73 THR A N 1
ATOM 579 C CA . THR A 1 73 ? 23.043 2.745 -29.204 1.00 73.38 73 THR A CA 1
ATOM 580 C C . THR A 1 73 ? 24.036 3.191 -30.267 1.00 73.38 73 THR A C 1
ATOM 582 O O . THR A 1 73 ? 24.385 2.425 -31.164 1.00 73.38 73 THR A O 1
ATOM 585 N N . LEU A 1 74 ? 24.459 4.454 -30.214 1.00 67.12 74 LEU A N 1
ATOM 586 C CA . LEU A 1 74 ? 25.581 4.894 -31.031 1.00 67.12 74 LEU A CA 1
ATOM 587 C C . LEU A 1 74 ? 26.814 4.096 -30.584 1.00 67.12 74 LEU A C 1
ATOM 589 O O . LEU A 1 74 ? 27.067 4.023 -29.375 1.00 67.12 74 LEU A O 1
ATOM 593 N N . PRO A 1 75 ? 27.587 3.496 -31.509 1.00 60.62 75 PRO A N 1
ATOM 594 C CA . PRO A 1 75 ? 28.892 2.962 -31.159 1.00 60.62 75 PRO A CA 1
ATOM 595 C C . PRO A 1 75 ? 29.648 4.068 -30.433 1.00 60.62 75 PRO A C 1
ATOM 597 O O . PRO A 1 75 ? 29.649 5.211 -30.906 1.00 60.62 75 PRO A O 1
ATOM 600 N N . ALA A 1 76 ? 30.276 3.751 -29.296 1.00 63.25 76 ALA A N 1
ATOM 601 C CA . ALA A 1 76 ? 31.236 4.673 -28.707 1.00 63.25 76 ALA A CA 1
ATOM 602 C C . ALA A 1 76 ? 32.144 5.145 -29.854 1.00 63.25 76 ALA A C 1
ATOM 604 O O . ALA A 1 76 ? 32.630 4.284 -30.601 1.00 63.25 76 ALA A O 1
ATOM 605 N N . PRO A 1 77 ? 32.324 6.464 -30.074 1.00 57.59 77 PRO A N 1
ATOM 606 C CA . PRO A 1 77 ? 33.253 6.916 -31.095 1.00 57.59 77 PRO A CA 1
ATOM 607 C C . PRO A 1 77 ? 34.548 6.177 -30.806 1.00 57.59 77 PRO A C 1
ATOM 609 O O . PRO A 1 77 ? 34.997 6.210 -29.660 1.00 57.59 77 PRO A O 1
ATOM 612 N N . ASN A 1 78 ? 35.059 5.424 -31.788 1.00 56.59 78 ASN A N 1
ATOM 613 C CA . ASN A 1 78 ? 36.270 4.617 -31.664 1.00 56.59 78 ASN A CA 1
ATOM 614 C C . ASN A 1 78 ? 37.423 5.546 -31.272 1.00 56.59 78 ASN A C 1
ATOM 616 O O . ASN A 1 78 ? 38.173 6.064 -32.092 1.00 56.59 78 ASN A O 1
ATOM 620 N N . GLY A 1 79 ? 37.511 5.790 -29.973 1.00 55.19 79 GLY A N 1
ATOM 621 C CA . GLY A 1 79 ? 38.305 6.806 -29.324 1.00 55.19 79 GLY A CA 1
ATOM 622 C C . GLY A 1 79 ? 39.536 6.167 -28.729 1.00 55.19 79 GLY A C 1
ATOM 623 O O . GLY A 1 79 ? 39.978 6.547 -27.650 1.00 55.19 79 GLY A O 1
ATOM 624 N N . ARG A 1 80 ? 40.157 5.238 -29.465 1.00 53.88 80 ARG A N 1
ATOM 625 C CA . ARG A 1 80 ? 41.615 5.211 -29.444 1.00 53.88 80 ARG A CA 1
ATOM 626 C C . ARG A 1 80 ? 42.050 6.572 -29.970 1.00 53.88 80 ARG A C 1
ATOM 628 O O . ARG A 1 80 ? 42.212 6.748 -31.174 1.00 53.88 80 ARG A O 1
ATOM 635 N N . ARG A 1 81 ? 42.237 7.540 -29.065 1.00 58.47 81 ARG A N 1
ATOM 636 C CA . ARG A 1 81 ? 43.094 8.695 -29.336 1.00 58.47 81 ARG A CA 1
ATOM 637 C C . ARG A 1 81 ? 44.363 8.121 -29.971 1.00 58.47 81 ARG A C 1
ATOM 639 O O . ARG A 1 81 ? 45.021 7.310 -29.311 1.00 58.47 81 ARG A O 1
ATOM 646 N N . PRO A 1 82 ? 44.711 8.461 -31.224 1.00 57.16 82 PRO A N 1
ATOM 647 C CA . PRO A 1 82 ? 46.009 8.087 -31.746 1.00 57.16 82 PRO A CA 1
ATOM 648 C C . PRO A 1 82 ? 47.023 8.713 -30.797 1.00 57.16 82 PRO A C 1
ATOM 650 O O . PRO A 1 82 ? 47.061 9.932 -30.630 1.00 57.16 82 PRO A O 1
ATOM 653 N N . SER A 1 83 ? 47.778 7.882 -30.092 1.00 58.97 83 SER A N 1
ATOM 654 C CA . SER A 1 83 ? 48.765 8.360 -29.144 1.00 58.97 83 SER A CA 1
ATOM 655 C C . SER A 1 83 ? 49.775 9.238 -29.888 1.00 58.97 83 SER A C 1
ATOM 657 O O . SER A 1 83 ? 50.296 8.860 -30.941 1.00 58.97 83 SER A O 1
ATOM 659 N N . GLY A 1 84 ? 50.045 10.433 -29.356 1.00 60.88 84 GLY A N 1
ATOM 660 C CA . GLY A 1 84 ? 50.912 11.429 -30.002 1.00 60.88 84 GLY A CA 1
ATOM 661 C C . GLY A 1 84 ? 52.314 10.910 -30.358 1.00 60.88 84 GLY A C 1
ATOM 662 O O . GLY A 1 84 ? 52.965 11.452 -31.250 1.00 60.88 84 GLY A O 1
ATOM 663 N N . TRP A 1 85 ? 52.754 9.809 -29.740 1.00 55.69 85 TRP A N 1
ATOM 664 C CA . TRP A 1 85 ? 54.029 9.154 -30.029 1.00 55.69 85 TRP A CA 1
ATOM 665 C C . TRP A 1 85 ? 54.099 8.509 -31.425 1.00 55.69 85 TRP A C 1
ATOM 667 O O . TRP A 1 85 ? 55.162 8.545 -32.043 1.00 55.69 85 TRP A O 1
ATOM 677 N N . ARG A 1 86 ? 52.980 8.036 -32.001 1.00 55.88 86 ARG A N 1
ATOM 678 C CA . ARG A 1 86 ? 52.966 7.464 -33.368 1.00 55.88 86 ARG A CA 1
ATOM 679 C C . ARG A 1 86 ? 53.240 8.504 -34.464 1.00 55.88 86 ARG A C 1
ATOM 681 O O . ARG A 1 86 ? 53.724 8.159 -35.539 1.00 55.88 86 ARG A O 1
ATOM 688 N N . TRP A 1 87 ? 52.976 9.786 -34.201 1.00 52.59 87 TRP A N 1
ATOM 689 C CA . TRP A 1 87 ? 53.327 10.889 -35.109 1.00 52.59 87 TRP A CA 1
ATOM 690 C C . TRP A 1 87 ? 54.751 11.421 -34.888 1.00 52.59 87 TRP A C 1
ATOM 692 O O . TRP A 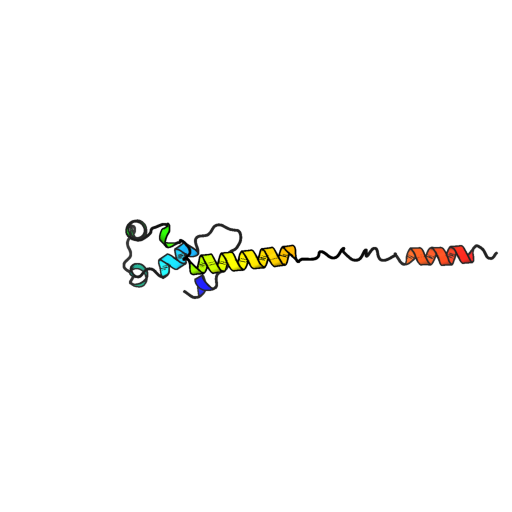1 87 ? 55.335 12.022 -35.792 1.00 52.59 87 TRP A O 1
ATOM 702 N N . ALA A 1 88 ? 55.342 11.183 -33.714 1.00 60.31 88 ALA A N 1
ATOM 703 C CA . ALA A 1 88 ? 56.744 11.500 -33.448 1.00 60.31 88 ALA A CA 1
ATOM 704 C C . ALA A 1 88 ? 57.697 10.531 -34.175 1.00 60.31 88 ALA A C 1
ATOM 706 O O . ALA A 1 88 ? 58.731 10.959 -34.688 1.00 60.31 88 ALA A O 1
ATOM 707 N N . GLU A 1 89 ? 57.318 9.259 -34.308 1.00 55.09 89 GLU A N 1
ATOM 708 C CA . GLU A 1 89 ? 58.093 8.238 -35.027 1.00 55.09 89 GLU A CA 1
ATOM 709 C C . GLU A 1 89 ? 58.214 8.529 -36.529 1.00 55.09 89 GLU A C 1
ATOM 711 O O . GLU A 1 89 ? 59.310 8.471 -37.086 1.00 55.09 89 GLU A O 1
ATOM 716 N N . ARG A 1 90 ? 57.124 8.965 -37.180 1.00 57.94 90 ARG A N 1
ATOM 717 C CA . ARG A 1 90 ? 57.152 9.339 -38.605 1.00 57.94 90 ARG A CA 1
ATOM 718 C C . ARG A 1 90 ? 58.054 10.539 -38.901 1.00 57.94 90 ARG A C 1
ATOM 720 O O . ARG A 1 90 ? 58.679 10.566 -39.959 1.00 57.94 90 ARG A O 1
ATOM 727 N N . ARG A 1 91 ? 58.175 11.497 -37.972 1.00 56.12 91 ARG A N 1
ATOM 728 C CA . ARG A 1 91 ? 59.091 12.648 -38.106 1.00 56.12 91 ARG A CA 1
ATOM 729 C C . ARG A 1 91 ? 60.560 12.266 -37.904 1.00 56.12 91 ARG A C 1
ATOM 731 O O . ARG A 1 91 ? 61.428 12.864 -38.528 1.00 56.12 91 ARG A O 1
ATOM 738 N N . ARG A 1 92 ? 60.846 11.242 -37.093 1.00 57.25 92 ARG A N 1
ATOM 739 C CA . ARG A 1 92 ? 62.208 10.703 -36.923 1.00 57.25 92 ARG A CA 1
ATOM 740 C C . ARG A 1 92 ? 62.623 9.795 -38.085 1.00 57.25 92 ARG A C 1
ATOM 742 O O . ARG A 1 92 ? 63.766 9.865 -38.524 1.00 57.25 92 ARG A O 1
ATOM 749 N N . ALA A 1 93 ? 61.695 9.016 -38.643 1.00 55.44 93 ALA A N 1
ATOM 750 C CA . ALA A 1 93 ? 61.956 8.162 -39.804 1.00 55.44 93 ALA A CA 1
ATOM 751 C C . ALA A 1 93 ? 62.254 8.972 -41.083 1.00 55.44 93 ALA A C 1
ATOM 753 O O . ALA A 1 93 ? 63.193 8.662 -41.810 1.00 55.44 93 ALA A O 1
ATOM 754 N N . SER A 1 94 ? 61.528 10.070 -41.316 1.00 54.78 94 SER A N 1
ATOM 755 C CA . SER A 1 94 ? 61.734 10.953 -42.481 1.00 54.78 94 SER A CA 1
ATOM 756 C C . SER A 1 94 ? 62.917 11.931 -42.347 1.00 54.78 94 SER A C 1
ATOM 758 O O . SER A 1 94 ? 63.288 12.584 -43.326 1.00 54.78 94 SER A O 1
ATOM 760 N N . ALA A 1 95 ? 63.543 12.006 -41.167 1.00 55.75 95 ALA A N 1
ATOM 761 C CA . ALA A 1 95 ? 64.822 12.687 -40.949 1.00 55.75 95 ALA A CA 1
ATOM 762 C C . ALA A 1 95 ? 66.033 11.760 -41.176 1.00 55.75 95 ALA A C 1
ATOM 764 O O . ALA A 1 95 ? 67.120 12.241 -41.483 1.00 55.75 95 ALA A O 1
ATOM 765 N N . ARG A 1 96 ? 65.854 10.434 -41.069 1.00 54.97 96 ARG A N 1
ATOM 766 C CA . ARG A 1 96 ? 66.923 9.440 -41.274 1.00 54.97 96 ARG A CA 1
ATOM 767 C C . ARG A 1 96 ? 67.085 8.999 -42.735 1.00 54.97 96 ARG A C 1
ATOM 769 O O . ARG A 1 96 ? 68.106 8.421 -43.069 1.00 54.97 96 ARG A O 1
ATOM 776 N N . ALA A 1 97 ? 66.112 9.304 -43.593 1.00 54.31 97 ALA A N 1
ATOM 777 C CA . ALA A 1 97 ? 66.130 8.995 -45.028 1.00 54.31 97 ALA A CA 1
ATOM 778 C C . ALA A 1 97 ? 66.700 10.130 -45.914 1.00 54.31 97 ALA A C 1
ATOM 780 O O . ALA A 1 97 ? 66.555 10.091 -47.131 1.00 54.31 97 ALA A O 1
ATOM 781 N N . ARG A 1 98 ? 67.302 11.168 -45.313 1.00 53.44 98 ARG A N 1
ATOM 782 C CA . ARG A 1 98 ? 67.947 12.304 -46.004 1.00 53.44 98 ARG A CA 1
ATOM 783 C C . ARG A 1 98 ? 69.377 12.551 -45.502 1.00 53.44 98 ARG A C 1
ATOM 785 O O . ARG A 1 98 ? 69.753 13.686 -45.213 1.00 53.44 98 ARG A O 1
ATOM 792 N N . ARG A 1 99 ? 70.153 11.479 -45.361 1.00 42.12 99 ARG A N 1
ATOM 793 C CA . ARG A 1 99 ? 71.617 11.503 -45.272 1.00 42.12 99 ARG A CA 1
ATOM 794 C C . ARG A 1 99 ? 72.181 10.419 -46.167 1.00 42.12 99 ARG A C 1
ATOM 796 O O . ARG A 1 99 ? 71.510 9.369 -46.257 1.00 42.12 99 ARG A O 1
#

Foldseek 3Di:
DVVLVPDDDPDDDDCSLVVVLQCPDPCNVVVVDDPCCCVVPPDPCSSDDDPVSVVVVVVVVVVVVVCVVVDDDDPDPPPPPPPVVVVVVVVVVVVVVPD

Sequence (99 aa):
LRALDEYVLEGVHNNLAFHRWLLAHPEFVAGRLSTRFLDDHFRPEALAPDAEATSVALLAAALHAREDRLRVTLPAPNGRRPSGWRWAERRRASARARR

Secondary structure (DSSP, 8-state):
-HHHHS----SS---HHHHHHHHH-HHHHTT---TTHHHHH--GGGGSPPHHHHHHHHHHHHHHHHHHHH---PPPP------THHHHHHHHHHHH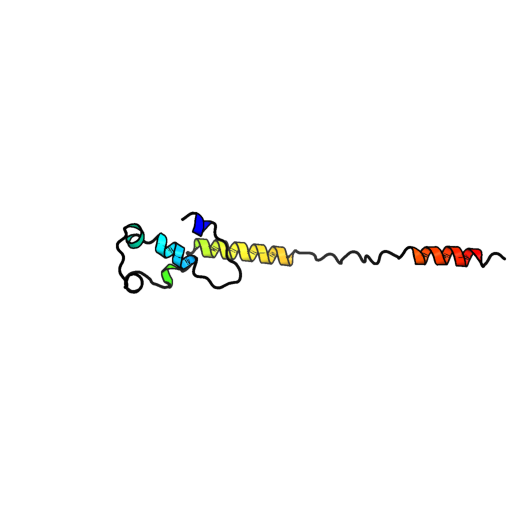T--

Radius of gyration: 31.46 Å; chains: 1; bounding box: 83×23×65 Å

Organism: Eiseniibacteriota bacterium (NCBI:txid2212470)

InterPro domains:
  IPR011054 Rudiment single hybrid motif [SSF51246] (2-42)
  IPR011764 Biotin carboxylation domain [PS50979] (1-43)